Protein AF-A0A2H6NFM3-F1 (afdb_monomer_lite)

Foldseek 3Di:
DKDKFQLDLFLVQCDPVNDGDDRDQMDIDPDDDQQDHSHPQPPVSCRGNVNVVVSNVVSVVVVCVVCLVVDDPVVVVVVVVVCVVPPPCPCVVVVDDRDHD

Radius of gyration: 15.46 Å; chains: 1; bounding box: 29×23×46 Å

Secondary structure (DSSP, 8-state):
--EEE-S---GGG--TT------SS-EEESS--TT----TT-TT-TTSGGGHHHHHHHHHHHHHHHHGGGS-HHHHHHHHHHHHHS-TTHHHHTT--TT--

pLDDT: mean 82.5, std 13.61, range [46.31, 96.12]

Sequence (101 aa):
MLLYVLGVCNTDNFSLLSITIDYGPFGFMDSYNPDFVPNTSDDEGRYKIGNQANVGMFNLNKLLKALNPLFSPRQKQLNYTNQHISHPTQWKSYGWNCLSP

Structure (mmCIF, N/CA/C/O backbone):
data_AF-A0A2H6NFM3-F1
#
_entry.id   AF-A0A2H6NFM3-F1
#
loop_
_atom_site.group_PDB
_atom_site.id
_atom_site.type_symbol
_atom_site.label_atom_id
_atom_site.label_alt_id
_atom_site.label_comp_id
_atom_site.label_asym_id
_atom_site.label_entity_id
_atom_site.label_seq_id
_atom_site.pdbx_PDB_ins_code
_atom_site.Cartn_x
_atom_site.Cartn_y
_atom_site.Cartn_z
_atom_site.occupancy
_atom_site.B_iso_or_equiv
_atom_site.auth_seq_id
_atom_site.auth_comp_id
_atom_site.auth_asym_id
_atom_site.auth_atom_id
_atom_site.pdbx_PDB_model_num
ATOM 1 N N . MET A 1 1 ? -0.392 -12.713 -19.514 1.00 70.56 1 MET A N 1
ATOM 2 C CA . MET A 1 1 ? -1.047 -11.988 -18.405 1.00 70.56 1 MET A CA 1
ATOM 3 C C . MET A 1 1 ? -0.176 -10.783 -18.120 1.00 70.56 1 MET A C 1
ATOM 5 O O . MET A 1 1 ? 0.988 -10.996 -17.816 1.00 70.56 1 MET A O 1
ATOM 9 N N . LEU A 1 2 ? -0.679 -9.564 -18.319 1.00 72.94 2 LEU A N 1
ATOM 10 C CA . LEU A 1 2 ? 0.087 -8.352 -18.014 1.00 72.94 2 LEU A CA 1
ATOM 11 C C . LEU A 1 2 ? 0.190 -8.184 -16.497 1.00 72.94 2 LEU A C 1
ATOM 13 O O . LEU A 1 2 ? -0.778 -8.448 -15.781 1.00 72.94 2 LEU A O 1
ATOM 17 N N . LEU A 1 3 ? 1.355 -7.758 -16.017 1.00 83.62 3 LEU A N 1
ATOM 18 C CA . LEU A 1 3 ? 1.583 -7.453 -14.605 1.00 83.62 3 LEU A CA 1
ATOM 19 C C . LEU A 1 3 ? 1.488 -5.943 -14.395 1.00 83.62 3 LEU A C 1
ATOM 21 O O . LEU A 1 3 ? 2.018 -5.186 -15.202 1.00 83.62 3 LEU A O 1
ATOM 25 N N . TYR A 1 4 ? 0.812 -5.516 -13.328 1.00 88.69 4 TYR A N 1
ATOM 26 C CA . TYR A 1 4 ? 0.469 -4.114 -13.069 1.00 88.69 4 TYR A CA 1
ATOM 27 C C . TYR A 1 4 ? 1.132 -3.573 -11.796 1.00 88.69 4 TYR A C 1
ATOM 29 O O . TYR A 1 4 ? 1.170 -4.255 -10.767 1.00 88.69 4 TYR A O 1
ATOM 37 N N . VAL A 1 5 ? 1.604 -2.324 -11.849 1.00 87.38 5 VAL A N 1
ATOM 38 C CA . VAL A 1 5 ? 2.144 -1.578 -10.703 1.00 87.38 5 VAL A CA 1
ATOM 39 C C . VAL A 1 5 ? 1.547 -0.181 -10.648 1.00 87.38 5 VAL A C 1
ATOM 41 O O . VAL A 1 5 ? 1.630 0.548 -11.629 1.00 87.38 5 VAL A O 1
ATOM 44 N N . LEU A 1 6 ? 0.980 0.202 -9.498 1.00 86.75 6 LEU A N 1
ATOM 45 C CA . LEU A 1 6 ? 0.328 1.505 -9.303 1.00 86.75 6 LEU A CA 1
ATOM 46 C C . LEU A 1 6 ? 1.328 2.672 -9.180 1.00 86.75 6 LEU A C 1
ATOM 48 O O . LEU A 1 6 ? 1.006 3.794 -9.550 1.00 86.75 6 LEU A O 1
ATOM 52 N N . GLY A 1 7 ? 2.537 2.422 -8.667 1.00 78.25 7 GLY A N 1
ATOM 53 C CA . GLY A 1 7 ? 3.624 3.410 -8.571 1.00 78.25 7 GLY A CA 1
ATOM 54 C C . GLY A 1 7 ? 3.491 4.449 -7.451 1.00 78.25 7 GLY A C 1
ATOM 55 O O . GLY A 1 7 ? 4.500 5.015 -7.035 1.00 78.25 7 GLY A O 1
ATOM 56 N N . VAL A 1 8 ? 2.285 4.668 -6.915 1.00 84.75 8 VAL A N 1
ATOM 57 C CA . VAL A 1 8 ? 2.039 5.493 -5.720 1.00 84.75 8 VAL A CA 1
ATOM 58 C C . VAL A 1 8 ? 1.018 4.799 -4.825 1.00 84.75 8 VAL A C 1
ATOM 60 O O . VAL A 1 8 ? -0.189 4.916 -5.019 1.00 84.75 8 VAL A O 1
ATOM 63 N N . CYS A 1 9 ? 1.504 4.081 -3.814 1.00 85.06 9 CYS A N 1
ATOM 64 C CA . CYS A 1 9 ? 0.659 3.335 -2.876 1.00 85.06 9 CYS A CA 1
ATOM 65 C C . CYS A 1 9 ? 0.632 3.988 -1.481 1.00 85.06 9 CYS A C 1
ATOM 67 O O . CYS A 1 9 ? 0.722 3.298 -0.460 1.00 85.06 9 CYS A O 1
ATOM 69 N N . ASN A 1 10 ? 0.517 5.320 -1.434 1.00 87.00 10 ASN A N 1
ATOM 70 C CA . ASN A 1 10 ? 0.335 6.068 -0.188 1.00 87.00 10 ASN A CA 1
ATOM 71 C C . ASN A 1 10 ? -0.981 5.668 0.518 1.00 87.00 10 ASN A C 1
ATOM 73 O O . ASN A 1 10 ? -1.876 5.071 -0.084 1.00 87.00 10 ASN A O 1
ATOM 77 N N . THR A 1 11 ? -1.122 5.998 1.807 1.00 85.06 11 THR A N 1
ATOM 78 C CA . THR A 1 11 ? -2.308 5.618 2.603 1.00 85.06 11 THR A CA 1
ATOM 79 C C . THR A 1 11 ? -3.613 6.255 2.117 1.00 85.06 11 THR A C 1
ATOM 81 O O . THR A 1 11 ? -4.674 5.671 2.303 1.00 85.06 11 THR A O 1
ATOM 84 N N . ASP A 1 12 ? -3.541 7.437 1.513 1.00 86.44 12 ASP A N 1
ATOM 85 C CA . ASP A 1 12 ? -4.646 8.170 0.885 1.00 86.44 12 ASP A CA 1
ATOM 86 C C . ASP A 1 12 ? -5.075 7.569 -0.465 1.00 86.44 12 ASP A C 1
ATOM 88 O O . ASP A 1 12 ? -6.246 7.665 -0.826 1.00 86.44 12 ASP A O 1
ATOM 92 N N . ASN A 1 13 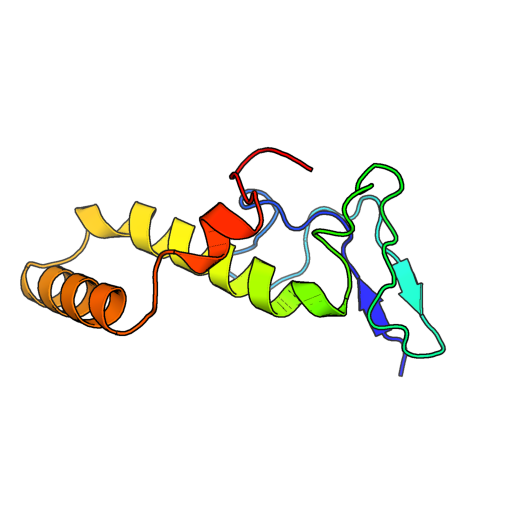? -4.182 6.828 -1.131 1.00 88.25 13 ASN A N 1
ATOM 93 C CA . ASN A 1 13 ? -4.455 6.107 -2.382 1.00 88.25 13 ASN A CA 1
ATOM 94 C C . ASN A 1 13 ? -4.867 4.643 -2.153 1.00 88.25 13 ASN A C 1
ATOM 96 O O . ASN A 1 13 ? -5.005 3.861 -3.095 1.00 88.25 13 ASN A O 1
ATOM 100 N N . PHE A 1 14 ? -5.072 4.246 -0.895 1.00 91.25 14 PHE A N 1
ATOM 101 C CA . PHE A 1 14 ? -5.455 2.889 -0.526 1.00 91.25 14 PHE A CA 1
ATOM 102 C C . PHE A 1 14 ? -6.963 2.790 -0.280 1.00 91.25 14 PHE A C 1
ATOM 104 O O . PHE A 1 14 ? -7.465 3.113 0.799 1.00 91.25 14 PHE A O 1
ATOM 111 N N . SER A 1 15 ? -7.701 2.317 -1.286 1.00 90.88 15 SER A N 1
ATOM 112 C CA . SER A 1 15 ? -9.148 2.141 -1.165 1.00 90.88 15 SER A CA 1
ATOM 113 C C . SER A 1 15 ? -9.515 1.046 -0.165 1.00 90.88 15 SER A C 1
ATOM 115 O O . SER A 1 15 ? -9.061 -0.095 -0.268 1.00 90.88 15 SER A O 1
ATOM 117 N N . LEU A 1 16 ? -10.452 1.354 0.736 1.00 88.00 16 LEU A N 1
ATOM 118 C CA . LEU A 1 16 ? -11.045 0.366 1.642 1.00 88.00 16 LEU A CA 1
ATOM 119 C C . LEU A 1 16 ? -11.735 -0.783 0.886 1.00 88.00 16 LEU A C 1
ATOM 121 O O . LEU A 1 16 ? -11.774 -1.909 1.372 1.00 88.00 16 LEU A O 1
ATOM 125 N N . LEU A 1 17 ? -12.257 -0.512 -0.314 1.00 90.75 17 LEU A N 1
ATOM 126 C CA . LEU A 1 17 ? -12.955 -1.498 -1.145 1.00 90.75 17 LEU A CA 1
ATOM 127 C C . LEU A 1 17 ? -12.001 -2.365 -1.978 1.00 90.75 17 LEU A C 1
ATOM 129 O O . LEU A 1 17 ? -12.464 -3.146 -2.802 1.00 90.75 17 LEU A O 1
ATOM 133 N N . SER A 1 18 ? -10.683 -2.234 -1.786 1.00 86.00 18 SER A N 1
ATOM 134 C CA . SER A 1 18 ? -9.666 -2.956 -2.568 1.00 86.00 18 SER A CA 1
ATOM 135 C C . SER A 1 18 ? -9.756 -2.705 -4.079 1.00 86.00 18 SER A C 1
ATOM 137 O O . SER A 1 18 ? -9.345 -3.538 -4.882 1.00 86.00 18 SER A O 1
ATOM 139 N N . ILE A 1 19 ? -10.289 -1.546 -4.467 1.00 90.06 19 ILE A N 1
ATOM 140 C CA . ILE A 1 19 ? -10.295 -1.085 -5.855 1.00 90.06 19 ILE A CA 1
ATOM 141 C C . ILE A 1 19 ? -9.084 -0.192 -6.111 1.00 90.06 19 ILE A C 1
ATOM 143 O O . ILE A 1 19 ? -8.695 0.606 -5.256 1.00 90.06 19 ILE A O 1
ATOM 147 N N . THR A 1 20 ? -8.498 -0.317 -7.297 1.00 88.88 20 THR A N 1
ATOM 148 C CA . THR A 1 20 ? -7.395 0.538 -7.738 1.00 88.88 20 THR A CA 1
ATOM 149 C C . THR A 1 20 ? -7.907 1.954 -7.998 1.00 88.88 20 THR A C 1
ATOM 151 O O . THR A 1 20 ? -8.865 2.141 -8.753 1.00 88.88 20 THR A O 1
ATOM 154 N N . ILE A 1 21 ? -7.276 2.941 -7.365 1.00 92.31 21 ILE A N 1
ATOM 155 C CA . ILE A 1 21 ? -7.613 4.365 -7.460 1.00 92.31 21 ILE A CA 1
ATOM 156 C C . ILE A 1 21 ? -6.342 5.194 -7.661 1.00 92.31 21 ILE A C 1
ATOM 158 O O . ILE A 1 21 ? -5.244 4.683 -7.468 1.00 92.31 21 ILE A O 1
ATOM 162 N N . ASP A 1 22 ? -6.525 6.459 -8.035 1.00 87.62 22 ASP A N 1
ATOM 163 C CA . ASP A 1 22 ? -5.462 7.448 -8.256 1.00 87.62 22 ASP A CA 1
ATOM 164 C C . ASP A 1 22 ? -4.376 6.995 -9.252 1.00 87.62 22 ASP A C 1
ATOM 166 O O . ASP A 1 22 ? -3.220 6.725 -8.923 1.00 87.62 22 ASP A O 1
ATOM 170 N N . TYR A 1 23 ? -4.792 6.867 -10.516 1.00 89.19 23 TYR A N 1
ATOM 171 C CA . TYR A 1 23 ? -3.924 6.482 -11.626 1.00 89.19 23 TYR A CA 1
ATOM 172 C C . TYR A 1 23 ? -2.970 7.629 -11.994 1.00 89.19 23 TYR A C 1
ATOM 174 O O . TYR A 1 23 ? -3.293 8.469 -12.832 1.00 89.19 23 TYR A O 1
ATOM 182 N N . GLY A 1 24 ? -1.791 7.640 -11.376 1.00 88.75 24 GLY A N 1
ATOM 183 C CA . GLY A 1 24 ? -0.676 8.522 -11.721 1.00 88.75 24 GLY A CA 1
ATOM 184 C C . GLY A 1 24 ? 0.422 7.773 -12.491 1.00 88.75 24 GLY A C 1
ATOM 185 O O . GLY A 1 24 ? 0.177 7.307 -13.606 1.00 88.75 24 GLY A O 1
ATOM 186 N N . PRO A 1 25 ? 1.635 7.625 -11.928 1.00 91.38 25 PRO A N 1
ATOM 187 C CA . PRO A 1 25 ? 2.745 6.936 -12.582 1.00 91.38 25 PRO A CA 1
ATOM 188 C C . PRO A 1 25 ? 2.636 5.408 -12.434 1.00 91.38 25 PRO A C 1
ATOM 190 O O . PRO A 1 25 ? 3.452 4.769 -11.771 1.00 91.38 25 PRO A O 1
ATOM 193 N N . PHE A 1 26 ? 1.611 4.812 -13.043 1.00 92.81 26 PHE A N 1
ATOM 194 C CA . PHE A 1 26 ? 1.458 3.359 -13.094 1.00 92.81 26 PHE A CA 1
ATOM 195 C C . PHE A 1 26 ? 2.218 2.758 -14.285 1.00 92.81 26 PHE A C 1
ATOM 197 O O . PHE A 1 26 ? 2.518 3.436 -15.266 1.00 92.81 26 PHE A O 1
ATOM 204 N N . GLY A 1 27 ? 2.491 1.456 -14.232 1.00 92.00 27 GLY A N 1
ATOM 205 C CA . GLY A 1 27 ? 3.145 0.747 -15.327 1.00 92.00 27 GLY A CA 1
ATOM 206 C C . GLY A 1 27 ? 2.661 -0.684 -15.488 1.00 92.00 27 GLY A C 1
ATOM 207 O O . GLY A 1 27 ? 2.220 -1.327 -14.532 1.00 92.00 27 GLY A O 1
ATOM 208 N N . PHE A 1 28 ? 2.779 -1.177 -16.717 1.00 93.69 28 PHE A N 1
ATOM 209 C CA . PHE A 1 28 ? 2.576 -2.577 -17.059 1.00 93.69 28 PHE A CA 1
ATOM 210 C C . PHE A 1 28 ? 3.901 -3.215 -17.467 1.00 93.69 28 PHE A C 1
ATOM 212 O O . PHE A 1 28 ? 4.759 -2.559 -18.053 1.00 93.69 28 PHE A O 1
ATOM 219 N N . MET A 1 29 ? 4.046 -4.503 -17.180 1.00 91.00 29 MET A N 1
ATOM 220 C CA . MET A 1 29 ? 5.175 -5.307 -17.633 1.00 91.00 29 MET A CA 1
ATOM 221 C C . MET A 1 29 ? 4.689 -6.538 -18.391 1.00 91.00 29 MET A C 1
ATOM 223 O O . MET A 1 29 ? 3.784 -7.241 -17.928 1.00 91.00 29 MET A O 1
ATOM 227 N N . ASP A 1 30 ? 5.365 -6.834 -19.501 1.00 87.88 30 ASP A N 1
ATOM 228 C CA . ASP A 1 30 ? 5.206 -8.094 -20.233 1.00 87.88 30 ASP A CA 1
ATOM 229 C C . ASP A 1 30 ? 5.989 -9.237 -19.574 1.00 87.88 30 ASP A C 1
ATOM 231 O O . ASP A 1 30 ? 5.510 -10.367 -19.495 1.00 87.88 30 ASP A O 1
ATOM 235 N N . SER A 1 31 ? 7.191 -8.939 -19.073 1.00 91.44 31 SER A N 1
ATOM 236 C CA . SER A 1 31 ? 8.057 -9.881 -18.355 1.00 91.44 31 SER A CA 1
ATOM 237 C C . SER A 1 31 ? 8.209 -9.459 -16.900 1.00 91.44 31 SER A C 1
ATOM 239 O O . SER A 1 31 ? 8.421 -8.284 -16.613 1.00 91.44 31 SER A O 1
ATOM 241 N N . TYR A 1 32 ? 8.111 -10.412 -15.972 1.00 91.25 32 TYR A N 1
ATOM 242 C CA . TYR A 1 32 ? 8.220 -10.118 -14.544 1.00 91.25 32 TYR A CA 1
ATOM 243 C C . TYR A 1 32 ? 9.611 -9.588 -14.182 1.00 91.25 32 TYR A C 1
ATOM 245 O O . TYR A 1 32 ? 10.611 -10.278 -14.369 1.00 91.25 32 TYR A O 1
ATOM 253 N N . ASN A 1 33 ? 9.650 -8.387 -13.606 1.00 92.50 33 ASN A N 1
ATOM 254 C CA . ASN A 1 33 ? 10.829 -7.814 -12.973 1.00 92.50 33 ASN A CA 1
ATOM 255 C C . ASN A 1 33 ? 10.457 -7.383 -11.541 1.00 92.50 33 ASN A C 1
ATOM 257 O O . ASN A 1 33 ? 9.714 -6.410 -11.404 1.00 92.50 33 ASN A O 1
ATOM 261 N N . PRO A 1 34 ? 10.948 -8.061 -10.481 1.00 91.06 34 PRO A N 1
ATOM 262 C CA . PRO A 1 34 ? 10.601 -7.743 -9.091 1.00 91.06 34 PRO A CA 1
ATOM 263 C C . PRO A 1 34 ? 10.987 -6.317 -8.664 1.00 91.06 34 PRO A C 1
ATOM 265 O O . PRO A 1 34 ? 10.379 -5.772 -7.738 1.00 91.06 34 PRO A O 1
ATOM 268 N N . ASP A 1 35 ? 11.956 -5.713 -9.355 1.00 93.38 35 ASP A N 1
ATOM 269 C CA . ASP A 1 35 ? 12.492 -4.382 -9.077 1.00 93.38 35 ASP A CA 1
ATOM 270 C C . ASP A 1 35 ? 11.931 -3.293 -9.999 1.00 93.38 35 ASP A C 1
ATOM 272 O O . ASP A 1 35 ? 12.434 -2.174 -10.030 1.00 93.38 35 ASP A O 1
ATOM 276 N N . PHE A 1 36 ? 10.867 -3.590 -10.748 1.00 93.56 36 PHE A N 1
ATOM 277 C CA . PHE A 1 36 ? 10.220 -2.599 -11.598 1.00 93.56 36 PHE A CA 1
ATOM 278 C C . PHE A 1 36 ? 9.513 -1.511 -10.783 1.00 93.56 36 PHE A C 1
ATOM 280 O O . PHE A 1 36 ? 8.599 -1.802 -10.003 1.00 93.56 36 PHE A O 1
ATOM 287 N N . VAL A 1 37 ? 9.911 -0.263 -11.038 1.00 92.94 37 VAL A N 1
ATOM 288 C CA . VAL A 1 37 ? 9.382 0.963 -10.436 1.00 92.94 37 VAL A CA 1
ATOM 289 C C . VAL A 1 37 ? 8.918 1.888 -11.568 1.00 92.94 37 VAL A C 1
ATOM 291 O O . VAL A 1 37 ? 9.754 2.419 -12.295 1.00 92.94 37 VAL A O 1
ATOM 294 N N . PRO A 1 38 ? 7.602 2.077 -11.769 1.00 92.81 38 PRO A N 1
ATOM 295 C CA . PRO A 1 38 ? 7.097 2.958 -12.825 1.00 92.81 38 PRO A CA 1
ATOM 296 C C . PRO A 1 38 ? 7.151 4.447 -12.451 1.00 92.81 38 PRO A C 1
ATOM 298 O O . PRO A 1 38 ? 7.068 5.308 -13.325 1.00 92.81 38 PRO A O 1
ATOM 301 N N . ASN A 1 39 ? 7.280 4.759 -11.161 1.00 91.31 39 ASN A N 1
ATOM 302 C CA . ASN A 1 39 ? 7.328 6.122 -10.657 1.00 91.31 39 ASN A CA 1
ATOM 303 C C . ASN A 1 39 ? 8.763 6.648 -10.642 1.00 91.31 39 ASN A C 1
ATOM 305 O O . ASN A 1 39 ? 9.576 6.229 -9.828 1.00 91.31 39 ASN A O 1
ATOM 309 N N . THR A 1 40 ? 9.061 7.609 -11.511 1.00 89.94 40 THR A N 1
ATOM 310 C CA . THR A 1 40 ? 10.395 8.220 -11.614 1.00 89.94 40 THR A CA 1
ATOM 311 C C . THR A 1 40 ? 10.796 9.043 -10.392 1.00 89.94 40 THR A C 1
ATOM 313 O O . THR A 1 40 ? 11.947 9.438 -10.300 1.00 89.94 40 THR A O 1
ATOM 316 N N . SER A 1 41 ? 9.859 9.356 -9.494 1.00 89.19 41 SER A N 1
ATOM 317 C CA . SER A 1 41 ? 10.136 10.034 -8.222 1.00 89.19 41 SER A CA 1
ATOM 318 C C . SER A 1 41 ? 10.304 9.064 -7.046 1.00 89.19 41 SER A C 1
ATOM 320 O O . SER A 1 41 ? 10.499 9.513 -5.922 1.00 89.19 41 SER A O 1
ATOM 322 N N . ASP A 1 42 ? 10.190 7.755 -7.281 1.00 87.44 42 ASP A N 1
ATOM 323 C CA . ASP A 1 42 ? 10.427 6.702 -6.289 1.00 87.44 42 ASP A CA 1
ATOM 324 C C . ASP A 1 42 ? 11.861 6.161 -6.428 1.00 87.44 42 ASP A C 1
ATOM 326 O O . ASP A 1 42 ? 12.088 5.029 -6.859 1.00 87.44 42 ASP A O 1
ATOM 330 N N . ASP A 1 43 ? 12.842 7.003 -6.089 1.00 86.88 43 ASP A N 1
ATOM 331 C CA . ASP A 1 43 ? 14.274 6.696 -6.232 1.00 86.88 43 ASP A CA 1
ATOM 332 C C . ASP A 1 43 ? 14.716 5.494 -5.374 1.00 86.88 43 ASP A C 1
ATOM 334 O O . ASP A 1 43 ? 15.649 4.770 -5.729 1.00 86.88 43 ASP A O 1
ATOM 338 N N . GLU A 1 44 ? 14.034 5.252 -4.250 1.00 86.25 44 GLU A N 1
ATOM 339 C CA . GLU A 1 44 ? 14.309 4.131 -3.341 1.00 86.25 44 GLU A CA 1
ATOM 340 C C . GLU A 1 44 ? 13.577 2.835 -3.745 1.00 86.25 44 GLU A C 1
ATOM 342 O O . GLU A 1 44 ? 13.801 1.771 -3.158 1.00 86.25 44 GLU A O 1
ATOM 347 N N . GLY A 1 45 ? 12.699 2.895 -4.751 1.00 88.00 45 GLY A N 1
ATOM 348 C CA . GLY A 1 45 ? 11.902 1.763 -5.215 1.00 88.00 45 GLY A CA 1
ATOM 349 C C . GLY A 1 45 ? 10.942 1.226 -4.155 1.00 88.00 45 GLY A C 1
ATOM 350 O O . GLY A 1 45 ? 10.679 0.018 -4.073 1.00 88.00 45 GLY A O 1
ATOM 351 N N . ARG A 1 46 ? 10.408 2.110 -3.317 1.00 87.62 46 ARG A N 1
ATOM 352 C CA . ARG A 1 46 ? 9.432 1.800 -2.279 1.00 87.62 46 ARG A CA 1
ATOM 353 C C . ARG A 1 46 ? 8.203 1.091 -2.840 1.00 87.62 46 ARG A C 1
ATOM 355 O O . ARG A 1 46 ? 7.736 0.121 -2.237 1.00 87.62 46 ARG A O 1
ATOM 362 N N . TYR A 1 47 ? 7.704 1.538 -3.989 1.00 89.81 47 TYR A N 1
ATOM 363 C CA . TYR A 1 47 ? 6.484 1.061 -4.642 1.00 89.81 47 TYR A CA 1
ATOM 364 C C . TYR A 1 47 ? 6.737 0.064 -5.777 1.00 89.81 47 TYR A C 1
ATOM 366 O O . TYR A 1 47 ? 5.827 -0.218 -6.563 1.00 89.81 47 TYR A O 1
ATOM 374 N N . LYS A 1 48 ? 7.935 -0.535 -5.837 1.00 91.94 48 LYS A N 1
ATOM 375 C CA . LYS A 1 48 ? 8.229 -1.626 -6.777 1.00 91.94 48 LYS A CA 1
ATOM 376 C C . LYS A 1 48 ? 7.255 -2.795 -6.636 1.00 91.94 48 LYS A C 1
ATOM 378 O O . LYS A 1 48 ? 6.737 -3.054 -5.544 1.00 91.94 48 LYS A O 1
ATOM 383 N N . ILE A 1 49 ? 7.048 -3.561 -7.712 1.00 90.50 49 ILE A N 1
ATOM 384 C CA . ILE A 1 49 ? 6.134 -4.724 -7.708 1.00 90.50 49 ILE A CA 1
ATOM 385 C C . ILE A 1 49 ? 6.416 -5.684 -6.541 1.00 90.50 49 ILE A C 1
ATOM 387 O O . ILE A 1 49 ? 5.478 -6.098 -5.862 1.00 90.50 49 ILE A O 1
ATOM 391 N N . GLY A 1 50 ? 7.692 -5.967 -6.246 1.00 89.12 50 GLY A N 1
ATOM 392 C CA . GLY A 1 50 ? 8.092 -6.854 -5.151 1.00 89.12 50 GLY A CA 1
ATOM 393 C C . GLY A 1 50 ? 7.732 -6.336 -3.753 1.00 89.12 50 GLY A C 1
ATOM 394 O O . GLY A 1 50 ? 7.629 -7.126 -2.818 1.00 89.12 50 GLY A O 1
ATOM 395 N N . ASN A 1 51 ? 7.484 -5.031 -3.605 1.00 89.00 51 ASN A N 1
ATOM 396 C CA . ASN A 1 51 ? 7.133 -4.401 -2.334 1.00 89.00 51 ASN A CA 1
ATOM 397 C C . ASN A 1 51 ? 5.630 -4.142 -2.165 1.00 89.00 51 ASN A C 1
ATOM 399 O O . ASN A 1 51 ? 5.205 -3.843 -1.050 1.00 89.00 51 ASN A O 1
ATOM 403 N N . GLN A 1 52 ? 4.800 -4.275 -3.205 1.00 87.38 52 GLN A N 1
ATOM 404 C CA . GLN A 1 52 ? 3.38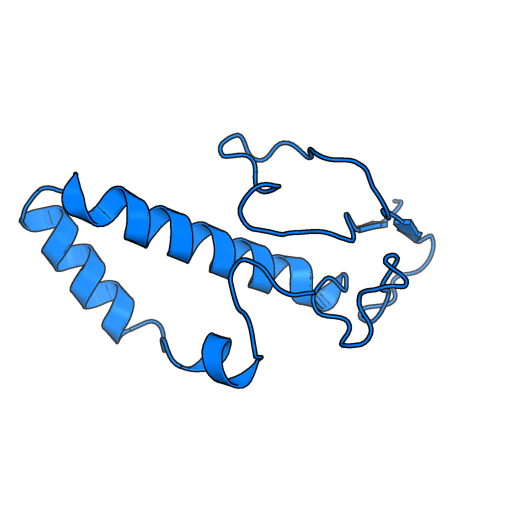5 -3.881 -3.126 1.00 87.38 52 GLN A CA 1
ATOM 405 C C . GLN A 1 52 ? 2.604 -4.595 -2.010 1.00 87.38 52 GLN A C 1
ATOM 407 O O . GLN A 1 52 ? 1.803 -3.962 -1.322 1.00 87.38 52 GLN A O 1
ATOM 412 N N . ALA A 1 53 ? 2.872 -5.882 -1.762 1.00 88.19 53 ALA A N 1
ATOM 413 C CA . ALA A 1 53 ? 2.245 -6.620 -0.661 1.00 88.19 53 ALA A CA 1
ATOM 414 C C . ALA A 1 53 ? 2.627 -6.046 0.718 1.00 88.19 53 ALA A C 1
ATOM 416 O O . ALA A 1 53 ? 1.775 -5.879 1.594 1.00 88.19 53 ALA A O 1
ATOM 417 N N . ASN A 1 54 ? 3.900 -5.682 0.888 1.00 87.88 54 ASN A N 1
ATOM 418 C CA . ASN A 1 54 ? 4.409 -5.050 2.101 1.00 87.88 54 ASN A CA 1
ATOM 419 C C . ASN A 1 54 ? 3.779 -3.663 2.306 1.00 87.88 54 ASN A C 1
ATOM 421 O O . ASN A 1 54 ? 3.369 -3.337 3.420 1.00 87.88 54 ASN A O 1
ATOM 425 N N . VAL A 1 55 ? 3.625 -2.874 1.235 1.00 87.12 55 VAL A N 1
ATOM 426 C CA . VAL A 1 55 ? 2.932 -1.571 1.273 1.00 87.12 55 VAL A CA 1
ATOM 427 C C . VAL A 1 55 ? 1.464 -1.730 1.657 1.00 87.12 55 VAL A C 1
ATOM 429 O O . VAL A 1 55 ? 0.981 -1.015 2.535 1.00 87.12 55 VAL A O 1
ATOM 432 N N . GLY A 1 56 ? 0.768 -2.715 1.089 1.00 88.75 56 GLY A N 1
ATOM 433 C CA . GLY A 1 56 ? -0.608 -3.034 1.473 1.00 88.75 56 GLY A CA 1
ATOM 434 C C . GLY A 1 56 ? -0.730 -3.370 2.963 1.00 88.75 56 GLY A C 1
ATOM 435 O O . GLY A 1 56 ? -1.582 -2.818 3.660 1.00 88.75 56 GLY A O 1
ATOM 436 N N . MET A 1 57 ? 0.172 -4.204 3.490 1.00 88.12 57 MET A N 1
ATOM 437 C CA . MET A 1 57 ? 0.214 -4.531 4.920 1.00 88.12 57 MET A CA 1
ATOM 438 C C . MET A 1 57 ? 0.497 -3.296 5.790 1.00 88.12 57 MET A C 1
ATOM 440 O O . MET A 1 57 ? -0.115 -3.122 6.848 1.00 88.12 57 MET A O 1
ATOM 444 N N . PHE A 1 58 ? 1.395 -2.409 5.361 1.00 87.50 58 PHE A N 1
ATOM 445 C CA . PHE A 1 58 ? 1.651 -1.146 6.051 1.00 87.50 58 PHE A CA 1
ATOM 446 C C . PHE A 1 58 ? 0.393 -0.263 6.103 1.00 87.50 58 PHE A C 1
ATOM 448 O O . PHE A 1 58 ? 0.026 0.209 7.184 1.00 87.50 58 PHE A O 1
ATOM 455 N N . ASN A 1 59 ? -0.313 -0.100 4.980 1.00 89.81 59 ASN A N 1
ATOM 456 C CA . ASN A 1 59 ? -1.531 0.710 4.896 1.00 89.81 59 ASN A CA 1
ATOM 457 C C . ASN A 1 59 ? -2.661 0.134 5.766 1.00 89.81 59 ASN A C 1
ATOM 459 O O . ASN A 1 59 ? -3.293 0.871 6.528 1.00 89.81 59 ASN A O 1
ATOM 463 N N . LEU A 1 60 ? -2.847 -1.189 5.767 1.00 89.56 60 LEU A N 1
ATOM 464 C CA . LEU A 1 60 ? -3.804 -1.866 6.650 1.00 89.56 60 LEU A CA 1
ATOM 465 C C . LEU A 1 60 ? -3.469 -1.673 8.134 1.00 89.56 60 LEU A C 1
ATOM 467 O O . LEU A 1 60 ? -4.362 -1.434 8.945 1.00 89.56 60 LEU A O 1
ATOM 471 N N . ASN A 1 61 ? -2.188 -1.703 8.506 1.00 87.62 61 ASN A N 1
ATOM 472 C CA . ASN A 1 61 ? -1.769 -1.417 9.879 1.00 87.62 61 ASN A CA 1
ATOM 473 C C . ASN A 1 61 ? -2.043 0.039 10.286 1.00 87.62 61 ASN A C 1
ATOM 475 O O . ASN A 1 61 ? -2.356 0.308 11.449 1.00 87.62 61 ASN A O 1
ATOM 479 N N . LYS A 1 62 ? -1.940 0.997 9.357 1.00 86.81 62 LYS A N 1
ATOM 480 C CA . LYS A 1 62 ? -2.323 2.396 9.609 1.00 86.81 62 LYS A CA 1
ATOM 481 C C . LYS A 1 62 ? -3.829 2.528 9.806 1.00 86.81 62 LYS A C 1
ATOM 483 O O . LYS A 1 62 ? -4.242 3.162 10.776 1.00 86.81 62 LYS A O 1
ATOM 488 N N . LEU A 1 63 ? -4.626 1.859 8.973 1.00 90.88 63 LEU A N 1
ATOM 489 C CA . LEU A 1 63 ? -6.076 1.788 9.140 1.00 90.88 63 LEU A CA 1
ATOM 490 C C . LEU A 1 63 ? -6.457 1.171 10.496 1.00 90.88 63 LEU A C 1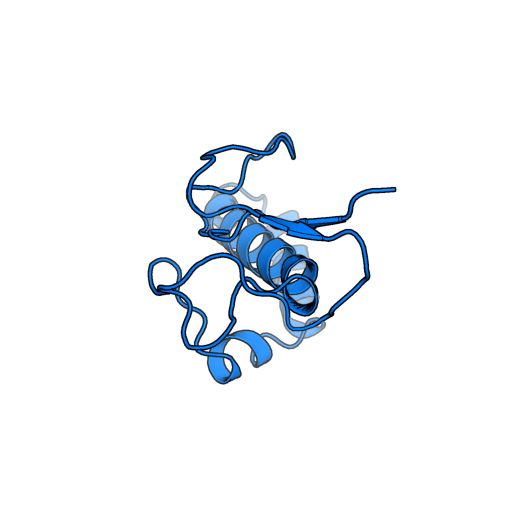
ATOM 492 O O . LEU A 1 63 ? -7.250 1.747 11.234 1.00 90.88 63 LEU A O 1
ATOM 496 N N . LEU A 1 64 ? -5.829 0.057 10.882 1.00 90.06 64 LEU A N 1
ATOM 497 C CA . LEU A 1 64 ? -6.040 -0.588 12.181 1.00 90.06 64 LEU A CA 1
ATOM 498 C C . LEU A 1 64 ? -5.758 0.364 13.353 1.00 90.06 64 LEU A C 1
ATOM 500 O O . LEU A 1 64 ? -6.530 0.425 14.309 1.00 90.06 64 LEU A O 1
ATOM 504 N N . LYS A 1 65 ? -4.667 1.138 13.275 1.00 88.38 65 LYS A N 1
ATOM 505 C CA . LYS A 1 65 ? -4.334 2.155 14.283 1.00 88.38 65 LYS A CA 1
ATOM 506 C C . LYS A 1 65 ? -5.382 3.265 14.349 1.00 88.38 65 LYS A C 1
ATOM 508 O O . LYS A 1 65 ? -5.748 3.660 15.453 1.00 88.38 65 LYS A O 1
ATOM 513 N N . ALA A 1 66 ? -5.880 3.729 13.204 1.00 90.31 66 ALA A N 1
ATOM 514 C CA . ALA A 1 66 ? -6.925 4.749 13.137 1.00 90.31 66 ALA A CA 1
ATOM 515 C C . ALA A 1 66 ? -8.267 4.255 13.709 1.00 90.31 66 ALA A C 1
ATOM 517 O O . ALA A 1 66 ? -8.969 5.017 14.367 1.00 90.31 66 ALA A O 1
ATOM 518 N N . LEU A 1 67 ? -8.599 2.973 13.523 1.00 92.25 67 LEU A N 1
ATOM 519 C CA . LEU A 1 67 ? -9.823 2.354 14.049 1.00 92.25 67 LEU A CA 1
ATOM 520 C C . LEU A 1 67 ? -9.730 1.966 15.534 1.00 92.25 67 LEU A C 1
ATOM 522 O O . LEU A 1 67 ? -10.757 1.774 16.183 1.00 92.25 67 LEU A O 1
ATOM 526 N N . ASN A 1 68 ? -8.523 1.882 16.102 1.00 92.12 68 ASN A N 1
ATOM 527 C CA . ASN A 1 68 ? -8.299 1.416 17.474 1.00 92.12 68 ASN A CA 1
ATOM 528 C C . ASN A 1 68 ? -9.134 2.138 18.558 1.00 92.12 68 ASN A C 1
ATOM 530 O O . ASN A 1 68 ? -9.606 1.459 19.472 1.00 92.12 68 ASN A O 1
ATOM 534 N N . PRO A 1 69 ? -9.374 3.466 18.508 1.00 93.25 69 PRO A N 1
ATOM 535 C CA . PRO A 1 69 ? -10.236 4.138 19.482 1.00 93.25 69 PRO A CA 1
ATOM 536 C C . PRO A 1 69 ? -11.668 3.585 19.516 1.00 93.25 69 PRO A C 1
ATOM 538 O O . PRO A 1 69 ? -12.248 3.502 20.600 1.00 93.25 69 PRO A O 1
ATOM 541 N N . LEU A 1 70 ? -12.188 3.141 18.365 1.00 95.25 70 LEU A N 1
ATOM 542 C CA . LEU A 1 70 ? -13.556 2.641 18.178 1.00 95.25 70 LEU A CA 1
ATOM 543 C C . LEU A 1 70 ? -13.746 1.198 18.669 1.00 95.25 70 LEU A C 1
ATOM 545 O O . LEU A 1 70 ? -14.870 0.717 18.780 1.00 95.25 70 LEU A O 1
ATOM 549 N N . PHE A 1 71 ? -12.657 0.489 18.960 1.00 94.81 71 PHE A N 1
ATOM 550 C CA . PHE A 1 71 ? -12.711 -0.903 19.385 1.00 94.81 71 PHE A CA 1
ATOM 551 C C . PHE A 1 71 ? -13.170 -1.059 20.839 1.00 94.81 71 PHE A C 1
ATOM 553 O O . PHE A 1 71 ? -12.768 -0.313 21.740 1.00 94.81 71 PHE A O 1
ATOM 560 N N . SER A 1 72 ? -13.966 -2.102 21.080 1.00 96.12 72 SER A N 1
ATOM 561 C CA . SER A 1 72 ? -14.302 -2.575 22.426 1.00 96.12 72 SER A CA 1
ATOM 562 C C . SER A 1 72 ? -13.044 -2.997 23.206 1.00 96.12 72 SER A C 1
ATOM 564 O O . SER A 1 72 ? -12.020 -3.323 22.594 1.00 96.12 72 SER A O 1
ATOM 566 N N . PRO A 1 73 ? -13.091 -3.070 24.552 1.00 93.88 73 PRO A N 1
ATOM 567 C CA . PRO A 1 73 ? -11.956 -3.534 25.356 1.00 93.88 73 PRO A CA 1
ATOM 568 C C . PRO A 1 73 ? -11.405 -4.897 24.906 1.00 93.88 73 PRO A C 1
ATOM 570 O O . PRO A 1 73 ? -10.193 -5.068 24.789 1.00 93.88 73 PRO A O 1
ATOM 573 N N . ARG A 1 74 ? -12.291 -5.839 24.548 1.00 92.88 74 ARG A N 1
ATOM 574 C CA . ARG A 1 74 ? -11.906 -7.158 24.020 1.00 92.88 74 ARG A CA 1
ATOM 575 C C . ARG A 1 74 ? -11.141 -7.055 22.698 1.00 92.88 74 ARG A C 1
ATOM 577 O O . ARG A 1 74 ? -10.132 -7.728 22.522 1.00 92.88 74 ARG A O 1
ATOM 584 N N . GLN A 1 75 ? -11.601 -6.218 21.770 1.00 92.19 75 GLN A N 1
ATOM 585 C CA . GLN A 1 75 ? -10.931 -6.015 20.479 1.00 92.19 75 GLN A CA 1
ATOM 586 C C . GLN A 1 75 ? -9.583 -5.301 20.639 1.00 92.19 75 GLN A C 1
ATOM 588 O O . GLN A 1 75 ? -8.622 -5.656 19.960 1.00 92.19 75 GLN A O 1
ATOM 593 N N . LYS A 1 76 ? -9.481 -4.349 21.574 1.00 90.12 76 LYS A N 1
ATOM 594 C CA . LYS A 1 76 ? -8.209 -3.701 21.924 1.00 90.12 76 LYS A CA 1
ATOM 595 C C . LYS A 1 76 ? -7.206 -4.722 22.454 1.00 90.12 76 LYS A C 1
ATOM 597 O O . LYS A 1 76 ? -6.080 -4.749 21.971 1.00 90.12 76 LYS A O 1
ATOM 602 N N . GLN A 1 77 ? -7.619 -5.605 23.365 1.00 88.75 77 GLN A N 1
ATOM 603 C CA . GLN A 1 77 ? -6.762 -6.678 23.881 1.00 88.75 77 GLN A CA 1
ATOM 604 C C . GLN A 1 77 ? -6.211 -7.567 22.754 1.00 88.75 77 GLN A C 1
ATOM 606 O O . GLN A 1 77 ? -5.006 -7.798 22.698 1.00 88.75 77 GLN A O 1
ATOM 611 N N . LEU A 1 78 ? -7.069 -8.001 21.823 1.00 85.75 78 LEU A N 1
ATOM 612 C CA . LEU A 1 78 ? -6.650 -8.795 20.660 1.00 85.75 78 LEU A CA 1
ATOM 613 C C . LEU A 1 78 ? -5.653 -8.038 19.770 1.00 85.75 78 LEU A C 1
ATOM 615 O O . LEU A 1 78 ? -4.661 -8.617 19.332 1.00 85.75 78 LEU A O 1
ATOM 619 N N . ASN A 1 79 ? -5.881 -6.743 19.533 1.00 84.25 79 ASN A N 1
ATOM 620 C CA . ASN A 1 79 ? -4.955 -5.893 18.782 1.00 84.25 79 ASN A CA 1
ATOM 621 C C . ASN A 1 79 ? -3.577 -5.815 19.464 1.00 84.25 79 ASN A C 1
ATOM 623 O O . ASN A 1 79 ? -2.561 -6.011 18.804 1.00 84.25 79 ASN A O 1
ATOM 627 N N . TYR A 1 80 ? -3.533 -5.601 20.785 1.00 81.19 80 TYR A N 1
ATOM 628 C CA . TYR A 1 80 ? -2.279 -5.593 21.546 1.00 81.19 80 TYR A CA 1
ATOM 629 C C . TYR A 1 80 ? -1.525 -6.922 21.422 1.00 81.19 80 TYR A C 1
ATOM 631 O O . TYR A 1 80 ? -0.339 -6.919 21.101 1.00 81.19 80 TYR A O 1
ATOM 639 N N . THR A 1 81 ? -2.200 -8.060 21.613 1.00 76.50 81 THR A N 1
ATOM 640 C CA . THR A 1 81 ? -1.566 -9.383 21.486 1.00 76.50 81 THR A CA 1
ATOM 641 C C . THR A 1 81 ? -1.012 -9.612 20.079 1.00 76.50 81 THR A C 1
ATOM 643 O O . THR A 1 81 ? 0.129 -10.046 19.935 1.00 76.50 81 THR A O 1
ATOM 646 N N . ASN A 1 82 ? -1.773 -9.255 19.042 1.00 71.69 82 ASN A N 1
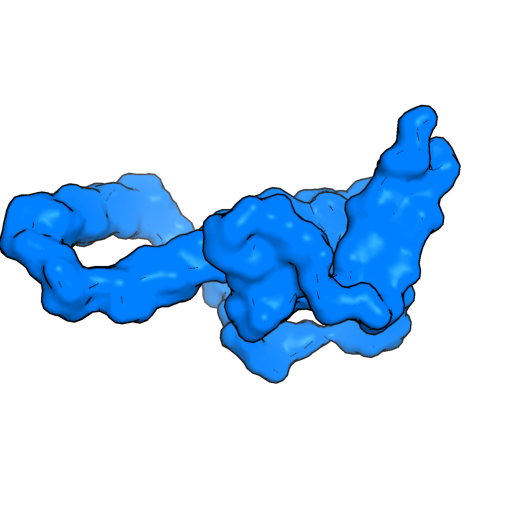ATOM 647 C CA . ASN A 1 82 ? -1.338 -9.412 17.656 1.00 71.69 82 ASN A CA 1
ATOM 648 C C . ASN A 1 82 ? -0.133 -8.523 17.323 1.00 71.69 82 ASN A C 1
ATOM 650 O O . ASN A 1 82 ? 0.798 -8.998 16.679 1.00 71.69 82 ASN A O 1
ATOM 654 N N . GLN A 1 83 ? -0.091 -7.284 17.825 1.00 68.00 83 GLN A N 1
ATOM 655 C CA . GLN A 1 83 ? 1.057 -6.389 17.634 1.00 68.00 83 GLN A CA 1
ATOM 656 C C . GLN A 1 83 ? 2.344 -6.888 18.302 1.00 68.00 83 GLN A C 1
ATOM 658 O O . GLN A 1 83 ? 3.429 -6.552 17.837 1.00 68.00 83 GLN A O 1
ATOM 663 N N . HIS A 1 84 ? 2.255 -7.684 19.369 1.00 59.91 84 HIS A N 1
ATOM 664 C CA . HIS A 1 84 ? 3.435 -8.288 19.994 1.00 59.91 84 HIS A CA 1
ATOM 665 C C . HIS A 1 84 ? 3.960 -9.516 19.236 1.00 59.91 84 HIS A C 1
ATOM 667 O O . HIS A 1 84 ? 5.148 -9.815 19.332 1.00 59.91 84 HIS A O 1
ATOM 673 N N . ILE A 1 85 ? 3.107 -10.200 18.465 1.00 57.09 85 ILE A N 1
ATOM 674 C CA . ILE A 1 85 ? 3.484 -11.358 17.638 1.00 57.09 85 ILE A CA 1
ATOM 675 C C . ILE A 1 85 ? 4.021 -10.901 16.273 1.00 57.09 85 ILE A C 1
ATOM 677 O O . ILE A 1 85 ? 4.985 -11.462 15.759 1.00 57.09 85 ILE A O 1
ATOM 681 N N . SER A 1 86 ? 3.440 -9.852 15.687 1.00 53.66 86 SER A N 1
ATOM 682 C CA . SER A 1 86 ? 3.934 -9.246 14.450 1.00 53.66 86 SER A CA 1
ATOM 683 C C . SER A 1 86 ? 5.015 -8.205 14.759 1.00 53.66 86 SER A C 1
ATOM 685 O O . SER A 1 86 ? 4.685 -7.114 15.215 1.00 53.66 86 SER A O 1
ATOM 687 N N . HIS A 1 87 ? 6.293 -8.501 14.503 1.00 50.62 87 HIS A N 1
ATOM 688 C CA . HIS A 1 87 ? 7.409 -7.572 14.744 1.00 50.62 87 HIS A CA 1
ATOM 689 C C . HIS A 1 87 ? 7.135 -6.149 14.189 1.00 50.62 87 HIS A C 1
ATOM 6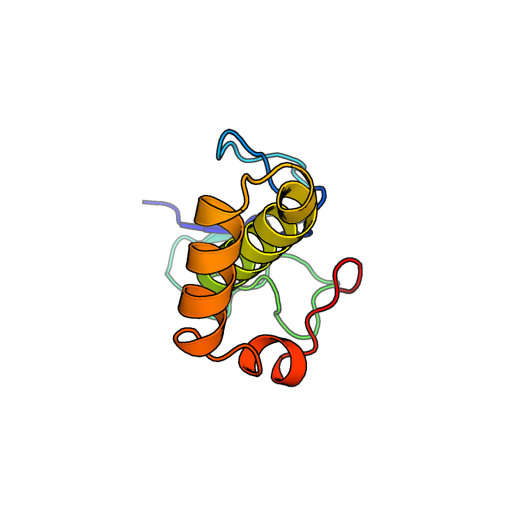91 O O . HIS A 1 87 ? 7.148 -5.947 12.969 1.00 50.62 87 HIS A O 1
ATOM 697 N N . PRO A 1 88 ? 6.929 -5.130 15.055 1.00 51.06 88 PRO A N 1
ATOM 698 C CA . PRO A 1 88 ? 6.576 -3.768 14.633 1.00 51.06 88 PRO A CA 1
ATOM 699 C C . PRO A 1 88 ? 7.747 -2.976 14.034 1.00 51.06 88 PRO A C 1
ATOM 701 O O . PRO A 1 88 ? 7.566 -1.851 13.567 1.00 51.06 88 PRO A O 1
ATOM 704 N N . THR A 1 89 ? 8.959 -3.523 14.104 1.00 49.38 89 THR A N 1
ATOM 705 C CA . THR A 1 89 ? 10.221 -2.820 13.848 1.00 49.38 89 THR A CA 1
ATOM 706 C C . THR A 1 89 ? 10.630 -2.783 12.380 1.00 49.38 89 THR A C 1
ATOM 708 O O . THR A 1 89 ? 11.376 -1.882 12.008 1.00 49.38 89 THR A O 1
ATOM 711 N N . GLN A 1 90 ? 10.097 -3.669 11.532 1.00 52.78 90 GLN A N 1
ATOM 712 C CA . GLN A 1 90 ? 10.520 -3.767 10.129 1.00 52.78 90 GLN A CA 1
ATOM 713 C C . GLN A 1 90 ? 10.259 -2.473 9.329 1.00 52.78 90 GLN A C 1
ATOM 715 O O . GLN A 1 90 ? 11.113 -2.005 8.587 1.00 52.78 90 GLN A O 1
ATOM 720 N N . TRP A 1 91 ? 9.124 -1.803 9.540 1.00 58.47 91 TRP A N 1
ATOM 721 C CA . TRP A 1 91 ? 8.732 -0.636 8.729 1.00 58.47 91 TRP A CA 1
ATOM 722 C C . TRP A 1 91 ? 9.593 0.603 8.984 1.00 58.47 91 TRP A C 1
ATOM 724 O O . TRP A 1 91 ? 9.818 1.399 8.077 1.00 58.47 91 TRP A O 1
ATOM 734 N N . LYS A 1 92 ? 10.088 0.757 10.220 1.00 54.19 92 LYS A N 1
ATOM 735 C CA . LYS A 1 92 ? 10.999 1.850 10.575 1.00 54.19 92 LYS A CA 1
ATOM 736 C C . LYS A 1 92 ? 12.382 1.643 9.962 1.00 54.19 92 LYS A C 1
ATOM 738 O O . LYS A 1 92 ? 12.985 2.624 9.550 1.00 54.19 92 LYS A O 1
ATOM 743 N N . SER A 1 93 ? 12.859 0.396 9.861 1.00 52.19 93 SER A N 1
ATOM 744 C CA . SER A 1 93 ? 14.108 0.096 9.147 1.00 52.19 93 SER A CA 1
ATOM 745 C C . SER A 1 93 ? 13.992 0.275 7.633 1.00 52.19 93 SER A C 1
ATOM 747 O O . SER A 1 93 ? 15.003 0.527 6.995 1.00 52.19 93 SER A O 1
ATOM 749 N N . TYR A 1 94 ? 12.782 0.192 7.070 1.00 57.69 94 TYR A N 1
ATOM 750 C CA . TYR A 1 94 ? 12.535 0.485 5.655 1.00 57.69 94 TYR A CA 1
ATOM 751 C C . TYR A 1 94 ? 12.314 1.979 5.355 1.00 57.69 94 TYR A C 1
ATOM 753 O O . TYR A 1 94 ? 12.146 2.318 4.195 1.00 57.69 94 TYR A O 1
ATOM 761 N N . GLY A 1 95 ? 12.291 2.871 6.358 1.00 63.44 95 GLY A N 1
ATOM 762 C CA . GLY A 1 95 ? 12.085 4.315 6.145 1.00 63.44 95 GLY A CA 1
ATOM 763 C C . GLY A 1 95 ? 10.633 4.735 5.868 1.00 63.44 95 GLY A C 1
ATOM 764 O O . GLY A 1 95 ? 10.372 5.869 5.477 1.00 63.44 95 GLY A O 1
ATOM 765 N N . TRP A 1 96 ? 9.652 3.848 6.077 1.00 67.94 96 TRP A N 1
ATOM 766 C CA . TRP A 1 96 ? 8.292 4.068 5.578 1.00 67.94 96 TRP A CA 1
ATOM 767 C C . TRP A 1 96 ? 7.457 4.994 6.468 1.00 67.94 96 TRP A C 1
ATOM 769 O O . TRP A 1 96 ? 6.950 4.605 7.527 1.00 67.94 96 TRP A O 1
ATOM 779 N N . ASN A 1 97 ? 7.249 6.218 5.982 1.00 68.88 97 ASN A N 1
ATOM 780 C CA . ASN A 1 97 ? 6.357 7.223 6.562 1.00 68.88 97 ASN A CA 1
ATOM 781 C C . ASN A 1 97 ? 5.087 7.387 5.714 1.00 68.88 97 ASN A C 1
ATOM 783 O O . ASN A 1 97 ? 5.044 6.973 4.560 1.00 68.88 97 ASN A O 1
ATOM 787 N N . CYS A 1 98 ? 4.024 7.961 6.286 1.00 57.12 98 CYS A N 1
ATOM 788 C CA . CYS A 1 98 ? 2.726 8.070 5.602 1.00 57.12 98 CYS A CA 1
ATOM 789 C C . CYS A 1 98 ? 2.723 9.026 4.393 1.00 57.12 98 CYS A C 1
ATOM 791 O O . CYS A 1 98 ? 1.754 9.007 3.649 1.00 57.12 98 CYS A O 1
ATOM 793 N N . LEU A 1 99 ? 3.744 9.880 4.237 1.00 53.28 99 LEU A N 1
ATOM 794 C CA . LEU A 1 99 ? 3.721 11.039 3.330 1.00 53.28 99 LEU A CA 1
ATOM 795 C C . LEU A 1 99 ? 5.014 11.228 2.519 1.00 53.28 99 LEU A C 1
ATOM 797 O O . LEU A 1 99 ? 5.245 12.305 1.983 1.00 53.28 99 LEU A O 1
ATOM 801 N N . SER A 1 100 ? 5.88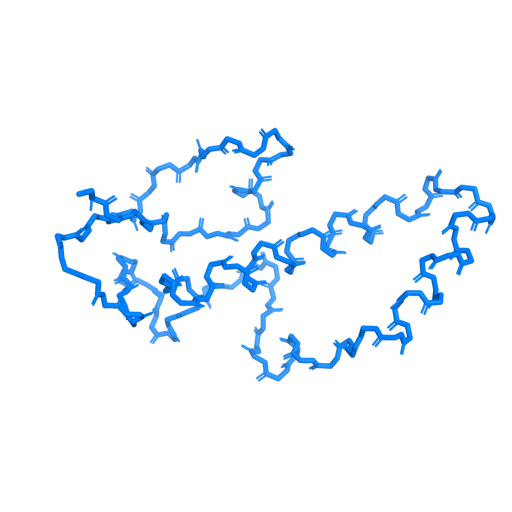0 10.223 2.457 1.00 47.78 100 SER A N 1
ATOM 802 C CA . SER A 1 100 ? 7.157 10.340 1.745 1.00 47.78 100 SER A CA 1
ATOM 803 C C . SER A 1 100 ? 7.202 9.284 0.645 1.00 47.78 100 SER A C 1
ATOM 805 O O . SER A 1 100 ? 6.967 8.115 0.997 1.00 47.78 100 SER A O 1
ATOM 807 N N . PRO A 1 101 ? 7.464 9.672 -0.624 1.00 46.31 101 PRO A N 1
ATOM 808 C CA . PRO A 1 101 ? 8.178 8.805 -1.558 1.00 46.31 101 PRO A CA 1
ATOM 809 C C . PRO A 1 101 ? 9.378 8.190 -0.835 1.00 46.31 101 PRO A C 1
ATOM 811 O O . PRO A 1 101 ? 10.068 8.956 -0.120 1.00 46.31 101 PRO A O 1
#

InterPro domains:
  IPR003846 Protein adenylyltransferase SelO [PF02696] (6-75)

Organism: NCBI:txid3147026